Protein AF-B3SDN3-F1 (afdb_monomer_lite)

pLDDT: mean 74.36, std 16.12, range [37.75, 96.38]

Radius of gyration: 29.33 Å; chains: 1; bounding box: 54×53×86 Å

Organism: Trichoplax adhaerens (NCBI:txid10228)

Sequence (136 aa):
MAIHAGPIKFALIILFHLSILIHQSLNSPYISKRHLNFKYHEECYKLEKSGACDENAICITHKHNESLIHKCHCISGYAGNGTYCEEINECKHSKAACPFRHKVCINVPRSYKCICYPEDIGPRYHRRNCSRKIYI

Foldseek 3Di:
DDPPPDPVNVVVVVVVVVVVVVVCVVPPPVVDPVPPPPVQCVVQVVCVVVLQFDPQWGWDWDDDPPDIDIATDGHQQWDDRRSDTDGDQVCVVVCVLPVDPQWHWDDDVNAIATQGPPVQPDPVNPPDPGPDDGDD

Structure (mmCIF, N/CA/C/O backbone):
data_AF-B3SDN3-F1
#
_entry.id   AF-B3SDN3-F1
#
loop_
_atom_site.group_PDB
_atom_site.id
_atom_site.type_symbol
_atom_site.label_atom_id
_atom_site.label_alt_id
_atom_site.label_comp_id
_atom_site.label_asym_id
_atom_site.label_entity_id
_atom_site.label_seq_id
_atom_site.pdbx_PDB_ins_code
_atom_site.Cartn_x
_atom_site.Cartn_y
_atom_site.Cartn_z
_atom_site.occupancy
_atom_site.B_iso_or_equiv
_atom_site.auth_seq_id
_atom_site.auth_comp_id
_atom_site.auth_asym_id
_atom_site.auth_atom_id
_atom_site.pdbx_PDB_model_num
ATOM 1 N N . MET A 1 1 ? 10.600 -37.253 62.186 1.00 37.75 1 MET A N 1
ATOM 2 C CA . MET A 1 1 ? 9.214 -36.795 62.429 1.00 37.75 1 MET A CA 1
ATOM 3 C C . MET A 1 1 ? 8.568 -36.484 61.087 1.00 37.75 1 MET A C 1
ATOM 5 O O . MET A 1 1 ? 8.905 -35.476 60.484 1.00 37.75 1 MET A O 1
ATOM 9 N N . ALA A 1 2 ? 7.726 -37.383 60.573 1.00 43.56 2 ALA A N 1
ATOM 10 C CA . ALA A 1 2 ? 7.011 -37.168 59.317 1.00 43.56 2 ALA A CA 1
ATOM 11 C C . ALA A 1 2 ? 5.740 -36.358 59.601 1.00 43.56 2 ALA A C 1
ATOM 13 O O . ALA A 1 2 ? 4.828 -36.840 60.272 1.00 43.56 2 ALA A O 1
ATOM 14 N N . ILE A 1 3 ? 5.699 -35.111 59.136 1.00 53.16 3 ILE A N 1
ATOM 15 C CA . ILE A 1 3 ? 4.530 -34.244 59.279 1.00 53.16 3 ILE A CA 1
ATOM 16 C C . ILE A 1 3 ? 3.491 -34.727 58.260 1.00 53.16 3 ILE A C 1
ATOM 18 O O . ILE A 1 3 ? 3.598 -34.427 57.075 1.00 53.16 3 ILE A O 1
ATOM 22 N N . HIS A 1 4 ? 2.501 -35.503 58.707 1.00 46.19 4 HIS A N 1
ATOM 23 C CA . HIS A 1 4 ? 1.328 -35.831 57.897 1.00 46.19 4 HIS A CA 1
ATOM 24 C C . HIS A 1 4 ? 0.574 -34.532 57.580 1.00 46.19 4 HIS A C 1
ATOM 26 O O . HIS A 1 4 ? -0.053 -33.923 58.450 1.00 46.19 4 HIS A O 1
ATOM 32 N N . ALA A 1 5 ? 0.650 -34.069 56.334 1.00 52.84 5 ALA A N 1
ATOM 33 C CA . ALA A 1 5 ? -0.214 -33.003 55.853 1.00 52.84 5 ALA A CA 1
ATOM 34 C C . ALA A 1 5 ? -1.633 -33.575 55.707 1.00 52.84 5 ALA A C 1
ATOM 36 O O . ALA A 1 5 ? -1.903 -34.359 54.804 1.00 52.84 5 ALA A O 1
ATOM 37 N N . GLY A 1 6 ? -2.524 -33.227 56.640 1.00 60.09 6 GLY A N 1
ATOM 38 C CA . GLY A 1 6 ? -3.916 -33.677 56.625 1.00 60.09 6 GLY A CA 1
ATOM 39 C C . GLY A 1 6 ? -4.699 -33.200 55.389 1.00 60.09 6 GLY A C 1
ATOM 40 O O . GLY A 1 6 ? -4.273 -32.261 54.707 1.00 60.09 6 GLY A O 1
ATOM 41 N N . PRO A 1 7 ? -5.879 -33.791 55.123 1.00 68.12 7 PRO A N 1
ATOM 42 C CA . PRO A 1 7 ? -6.669 -33.561 53.904 1.00 68.12 7 PRO A CA 1
ATOM 43 C C . PRO A 1 7 ? -7.033 -32.084 53.672 1.00 68.12 7 PRO A C 1
ATOM 45 O O . PRO A 1 7 ? -7.137 -31.636 52.534 1.00 68.12 7 PRO A O 1
ATOM 48 N N . ILE A 1 8 ? -7.132 -31.295 54.745 1.00 68.12 8 ILE A N 1
ATOM 49 C CA . ILE A 1 8 ? -7.426 -29.855 54.701 1.00 68.12 8 ILE A CA 1
ATOM 50 C C . ILE A 1 8 ? -6.261 -29.056 54.090 1.00 68.12 8 ILE A C 1
ATOM 52 O O . ILE A 1 8 ? -6.488 -28.138 53.305 1.00 68.12 8 ILE A O 1
ATOM 56 N N . LYS A 1 9 ? -5.003 -29.417 54.390 1.00 68.31 9 LYS A N 1
ATOM 57 C CA . LYS A 1 9 ? -3.831 -28.750 53.793 1.00 68.31 9 LYS A CA 1
ATOM 58 C C . LYS A 1 9 ? -3.722 -29.057 52.300 1.00 68.31 9 LYS A C 1
ATOM 60 O O . LYS A 1 9 ? -3.398 -28.162 51.527 1.00 68.31 9 LYS A O 1
ATOM 65 N N . PHE A 1 10 ? -4.059 -30.281 51.895 1.00 70.56 10 PHE A N 1
ATOM 66 C CA . PHE A 1 10 ? -4.150 -30.654 50.482 1.00 70.56 10 PHE A CA 1
ATOM 67 C C . PHE A 1 10 ? -5.250 -29.876 49.750 1.00 70.56 10 PHE A C 1
ATOM 69 O O . PHE A 1 10 ? -4.997 -29.344 48.672 1.00 70.56 10 PHE A O 1
ATOM 76 N N . ALA A 1 11 ? -6.432 -29.730 50.354 1.00 73.62 11 ALA A N 1
ATOM 77 C CA . ALA A 1 11 ? -7.525 -28.952 49.772 1.00 73.62 11 ALA A CA 1
ATOM 78 C C . ALA A 1 11 ? -7.151 -27.472 49.563 1.00 73.62 11 ALA A C 1
ATOM 80 O O . ALA A 1 11 ? -7.434 -26.911 48.507 1.00 73.62 11 ALA A O 1
ATOM 81 N N . LEU A 1 12 ? -6.454 -26.848 50.520 1.00 75.50 12 LEU A N 1
ATOM 82 C CA . LEU A 1 12 ? -6.003 -25.455 50.398 1.00 75.50 12 LEU A CA 1
ATOM 83 C C . LEU A 1 12 ? -4.953 -25.261 49.292 1.00 75.50 12 LEU A C 1
ATOM 85 O O . LEU A 1 12 ? -5.008 -24.267 48.571 1.00 75.50 12 LEU A O 1
ATOM 89 N N . ILE A 1 13 ? -4.037 -26.217 49.114 1.00 74.75 13 ILE A N 1
ATOM 90 C CA . ILE A 1 13 ? -3.042 -26.192 48.028 1.00 74.75 13 ILE A CA 1
ATOM 91 C C . ILE A 1 13 ? -3.725 -26.334 46.661 1.00 74.75 13 ILE A C 1
ATOM 93 O O . ILE A 1 13 ? -3.372 -25.627 45.718 1.00 74.75 13 ILE A O 1
ATOM 97 N N . ILE A 1 14 ? -4.738 -27.200 46.556 1.00 76.75 14 ILE A N 1
ATOM 98 C CA . ILE A 1 14 ? -5.521 -27.375 45.326 1.00 76.75 14 ILE A CA 1
ATOM 99 C C . ILE A 1 14 ? -6.295 -26.093 44.995 1.00 76.75 14 ILE A C 1
ATOM 101 O O . ILE A 1 14 ? -6.242 -25.635 43.857 1.00 76.75 14 ILE A O 1
ATOM 105 N N . LEU A 1 15 ? -6.954 -25.465 45.974 1.00 79.25 15 LEU A N 1
ATOM 106 C CA . LEU A 1 15 ? -7.673 -24.201 45.769 1.00 79.25 15 LEU A CA 1
ATOM 107 C C . LEU A 1 15 ? -6.736 -23.055 45.353 1.00 79.25 15 LEU A C 1
ATOM 109 O O . LEU A 1 15 ? -7.095 -22.256 44.489 1.00 79.25 15 LEU A O 1
ATOM 113 N N . PHE A 1 16 ? -5.525 -23.004 45.912 1.00 8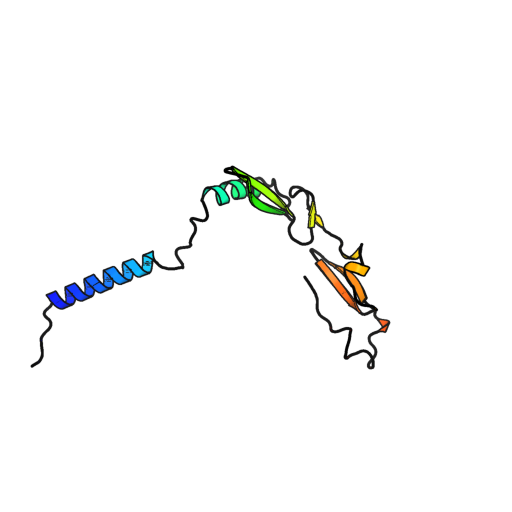0.19 16 PHE A N 1
ATOM 114 C CA . PHE A 1 16 ? -4.503 -22.027 45.532 1.00 80.19 16 PHE A CA 1
ATOM 115 C C . PHE A 1 16 ? -3.961 -22.264 44.112 1.00 80.19 16 PHE A C 1
ATOM 117 O O . PHE A 1 16 ? -3.780 -21.322 43.348 1.00 80.19 16 PHE A O 1
ATOM 124 N N . HIS A 1 17 ? -3.755 -23.518 43.702 1.00 76.56 17 HIS A N 1
ATOM 125 C CA . HIS A 1 17 ? -3.356 -23.814 42.324 1.00 76.56 17 HIS A CA 1
ATOM 126 C C . HIS A 1 17 ? -4.479 -23.567 41.311 1.00 76.56 17 HIS A C 1
ATOM 128 O O . HIS A 1 17 ? -4.205 -23.059 40.225 1.00 76.56 17 HIS A O 1
ATOM 134 N N . LEU A 1 18 ? -5.736 -23.857 41.662 1.00 77.44 18 LEU A N 1
ATOM 135 C CA . LEU A 1 18 ? -6.892 -23.550 40.818 1.00 77.44 18 LEU A CA 1
ATOM 136 C C . LEU A 1 18 ? -7.048 -22.038 40.609 1.00 77.44 18 LEU A C 1
ATOM 138 O O . LEU A 1 18 ? -7.273 -21.610 39.480 1.00 77.44 18 LEU A O 1
ATOM 142 N N . SER A 1 19 ? -6.858 -21.215 41.646 1.00 78.81 19 SER A N 1
ATOM 143 C CA . SER A 1 19 ? -6.919 -19.753 41.505 1.00 78.81 19 SER A CA 1
ATOM 144 C C . SER A 1 19 ? -5.777 -19.189 40.650 1.00 78.81 19 SER A C 1
ATOM 146 O O . SER A 1 19 ? -6.011 -18.288 39.843 1.00 78.81 19 SER A O 1
ATOM 148 N N . ILE A 1 20 ? -4.568 -19.757 40.743 1.00 75.69 20 ILE A N 1
ATOM 149 C CA . ILE A 1 20 ? -3.430 -19.396 39.880 1.00 75.69 20 ILE A CA 1
ATOM 150 C C . ILE A 1 20 ? -3.692 -19.774 38.418 1.00 75.69 20 ILE A C 1
ATOM 152 O O . ILE A 1 20 ? -3.437 -18.960 37.532 1.00 75.69 20 ILE A O 1
ATOM 156 N N . LEU A 1 21 ? -4.225 -20.970 38.146 1.00 70.81 21 LEU A N 1
ATOM 157 C CA . LEU A 1 21 ? -4.57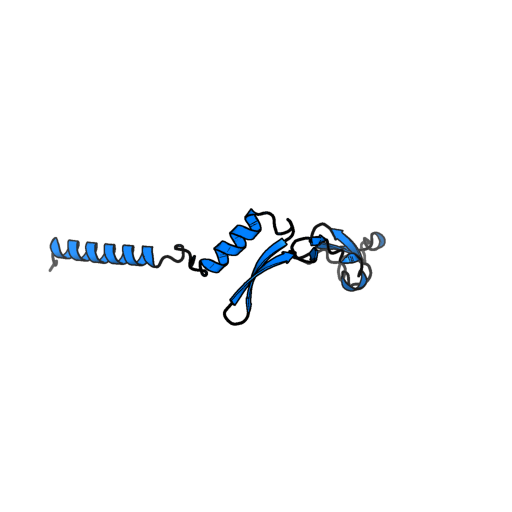0 -21.407 36.786 1.00 70.81 21 LEU A CA 1
ATOM 158 C C . LEU A 1 21 ? -5.666 -20.524 36.169 1.00 70.81 21 LEU A C 1
ATOM 160 O O . LEU A 1 21 ? -5.571 -20.151 34.999 1.00 70.81 21 LEU A O 1
ATOM 164 N N . ILE A 1 22 ? -6.657 -20.110 36.966 1.00 67.94 22 ILE A N 1
ATOM 165 C CA . ILE A 1 22 ? -7.679 -19.143 36.541 1.00 67.94 22 ILE A CA 1
ATOM 166 C C . ILE A 1 22 ? -7.026 -17.789 36.213 1.00 67.94 22 ILE A C 1
ATOM 168 O O . ILE A 1 22 ? -7.268 -17.244 35.134 1.00 67.94 22 ILE A O 1
ATOM 172 N N . HIS A 1 23 ? -6.131 -17.278 37.064 1.00 63.69 23 HIS A N 1
ATOM 173 C CA . HIS A 1 23 ? -5.396 -16.033 36.802 1.00 63.69 23 HIS A CA 1
ATOM 174 C C . HIS A 1 23 ? -4.510 -16.103 35.545 1.00 63.69 23 HIS A C 1
ATOM 176 O O . HIS A 1 23 ? -4.450 -15.137 34.785 1.00 63.69 23 HIS A O 1
ATOM 182 N N . GLN A 1 24 ? -3.842 -17.232 35.294 1.00 63.16 24 GLN A N 1
ATOM 183 C CA . GLN A 1 24 ? -3.026 -17.449 34.092 1.00 63.16 24 GLN A CA 1
ATOM 184 C C . GLN A 1 24 ? -3.878 -17.549 32.819 1.00 63.16 24 GLN A C 1
ATOM 186 O O . GLN A 1 24 ? -3.449 -17.083 31.765 1.00 63.16 24 GLN A O 1
ATOM 191 N N . SER A 1 25 ? -5.097 -18.094 32.910 1.00 60.34 25 SER A N 1
ATOM 192 C CA . SER A 1 25 ? -6.032 -18.145 31.779 1.00 60.34 25 SER A CA 1
ATOM 193 C C . SER A 1 25 ? -6.541 -16.754 31.378 1.00 60.34 25 SER A C 1
ATOM 195 O O . SER A 1 25 ? -6.634 -16.463 30.188 1.00 60.34 25 SER A O 1
ATOM 197 N N . LEU A 1 26 ? -6.780 -15.869 32.354 1.00 57.34 26 LEU A N 1
ATOM 198 C CA . LEU A 1 26 ? -7.268 -14.502 32.130 1.00 57.34 26 LEU A CA 1
ATOM 199 C C . LEU A 1 26 ? -6.161 -13.520 31.716 1.00 57.34 26 LEU A C 1
ATOM 201 O O . LEU A 1 26 ? -6.432 -12.573 30.985 1.00 57.34 26 LEU A O 1
ATOM 205 N N . ASN A 1 27 ? -4.913 -13.764 32.129 1.00 55.78 27 ASN A N 1
ATOM 206 C CA . ASN A 1 27 ? -3.738 -12.979 31.726 1.00 55.78 27 ASN A CA 1
ATOM 207 C C . ASN A 1 27 ? -2.984 -13.585 30.530 1.00 55.78 27 ASN A C 1
ATOM 209 O O . ASN A 1 27 ? -1.851 -13.190 30.241 1.00 55.78 27 ASN A O 1
ATOM 213 N N . SER A 1 28 ? -3.587 -14.552 29.835 1.00 44.62 28 SER A N 1
ATOM 214 C CA . SER A 1 28 ? -2.972 -15.169 28.667 1.00 44.62 28 SER A CA 1
ATOM 215 C C . SER A 1 28 ? -2.785 -14.133 27.550 1.00 44.62 28 SER A C 1
ATOM 217 O O . SER A 1 28 ? -3.765 -13.514 27.129 1.00 44.62 28 SER A O 1
ATOM 219 N N . PRO A 1 29 ? -1.574 -13.984 26.979 1.00 52.03 29 PRO A N 1
ATOM 220 C CA . PRO A 1 29 ? -1.339 -13.109 25.828 1.00 52.03 29 PRO A CA 1
ATOM 221 C C . PRO A 1 29 ? -2.118 -13.543 24.568 1.00 52.03 29 PRO A C 1
ATOM 223 O O . PRO A 1 29 ? -2.161 -12.793 23.594 1.00 52.03 29 PRO A O 1
ATOM 226 N N . TYR A 1 30 ? -2.746 -14.730 24.588 1.00 46.12 30 TYR A N 1
ATOM 227 C CA . TYR A 1 30 ? -3.651 -15.235 23.548 1.00 46.12 30 TYR A CA 1
ATOM 228 C C . TYR A 1 30 ? -5.099 -14.749 23.678 1.00 46.12 30 TYR A C 1
ATOM 230 O O . TYR A 1 30 ? -5.831 -14.788 22.683 1.00 46.12 30 TYR A O 1
ATOM 238 N N . ILE A 1 31 ? -5.524 -14.239 24.844 1.00 52.69 31 ILE A N 1
ATOM 239 C CA . ILE A 1 31 ? -6.715 -13.385 24.902 1.00 52.69 31 ILE A CA 1
ATOM 240 C C . ILE A 1 31 ? -6.271 -12.053 24.318 1.00 52.69 31 ILE A C 1
ATOM 242 O O . ILE A 1 31 ? -5.783 -11.150 24.992 1.00 52.69 31 ILE A O 1
ATOM 246 N N . SER A 1 32 ? -6.343 -12.024 22.990 1.00 45.53 32 SER A N 1
ATOM 247 C CA . SER A 1 32 ? -6.066 -10.893 22.130 1.00 45.53 32 SER A CA 1
ATOM 248 C C . SER A 1 32 ? -6.459 -9.592 22.821 1.00 45.53 32 SER A C 1
ATOM 250 O O . SER A 1 32 ? -7.589 -9.456 23.296 1.00 45.53 32 SER A O 1
ATOM 252 N N . LYS A 1 33 ? -5.546 -8.616 22.806 1.00 49.97 33 LYS A N 1
ATOM 253 C CA . LYS A 1 33 ? -5.818 -7.186 23.003 1.00 49.97 33 LYS A CA 1
ATOM 254 C C . LYS A 1 33 ? -6.788 -6.661 21.922 1.00 49.97 33 LYS A C 1
ATOM 256 O O . LYS A 1 33 ? -6.534 -5.652 21.279 1.00 49.97 33 LYS A O 1
ATOM 261 N N . ARG A 1 34 ? -7.916 -7.342 21.708 1.00 48.47 34 ARG A N 1
ATOM 262 C CA . ARG A 1 34 ? -8.997 -7.031 20.770 1.00 48.47 34 ARG A CA 1
ATOM 263 C C . ARG A 1 34 ? -9.926 -5.937 21.299 1.00 48.47 34 ARG A C 1
ATOM 265 O O . ARG A 1 34 ? -10.957 -5.670 20.705 1.00 48.47 34 ARG A O 1
ATOM 272 N N . HIS A 1 35 ? -9.509 -5.250 22.359 1.00 45.75 35 HIS A N 1
ATOM 273 C CA . HIS A 1 35 ? -9.880 -3.862 22.613 1.00 45.75 35 HIS A CA 1
ATOM 274 C C . HIS A 1 35 ? -8.910 -2.892 21.904 1.00 45.75 35 HIS A C 1
ATOM 276 O O . HIS A 1 35 ? -8.612 -1.816 22.420 1.00 45.75 35 HIS A O 1
ATOM 282 N N . LEU A 1 36 ? -8.433 -3.219 20.693 1.00 55.75 36 LEU A N 1
ATOM 283 C CA . LEU A 1 36 ? -8.175 -2.167 19.709 1.00 55.75 36 LEU A CA 1
ATOM 284 C C . LEU A 1 36 ? -9.535 -1.511 19.448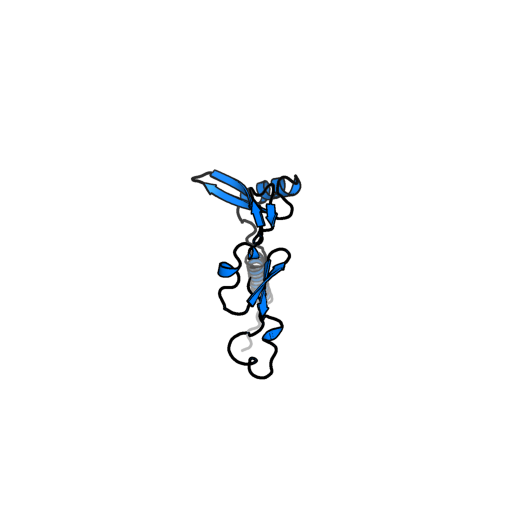 1.00 55.75 36 LEU A C 1
ATOM 286 O O . LEU A 1 36 ? -10.330 -2.022 18.674 1.00 55.75 36 LEU A O 1
ATOM 290 N N . ASN A 1 37 ? -9.819 -0.476 20.241 1.00 55.22 37 ASN A N 1
ATOM 291 C CA . ASN A 1 37 ? -10.919 0.477 20.164 1.00 55.22 37 ASN A CA 1
ATOM 292 C C . ASN A 1 37 ? -12.049 0.042 19.206 1.00 55.22 37 ASN A C 1
ATOM 294 O O . ASN A 1 37 ? -11.954 0.266 18.006 1.00 55.22 37 ASN A O 1
ATOM 298 N N . PHE A 1 38 ? -13.098 -0.596 19.735 1.00 59.00 38 PHE A N 1
ATOM 299 C CA . PHE A 1 38 ? -14.200 -1.235 18.990 1.00 59.00 38 PHE A CA 1
ATOM 300 C C . PHE A 1 38 ? -14.749 -0.388 17.818 1.00 59.00 38 PHE A C 1
ATOM 302 O O . PHE A 1 38 ? -15.060 -0.917 16.755 1.00 59.00 38 PHE A O 1
ATOM 309 N N . LYS A 1 39 ? -14.748 0.944 17.968 1.00 60.97 39 LYS A N 1
ATOM 310 C CA . LYS A 1 39 ? -15.143 1.914 16.936 1.00 60.97 39 LYS A CA 1
ATOM 311 C C . LYS A 1 39 ? -14.218 1.952 15.702 1.00 60.97 39 LYS A C 1
ATOM 313 O O . LYS A 1 39 ? -14.696 2.195 14.602 1.00 60.97 39 LYS A O 1
ATOM 318 N N . TYR A 1 40 ? -12.913 1.705 15.858 1.00 65.44 40 TYR A N 1
ATOM 319 C CA . TYR A 1 40 ? -11.945 1.647 14.747 1.00 65.44 40 TYR A CA 1
ATOM 320 C C . TYR A 1 40 ? -12.240 0.492 13.789 1.00 65.44 40 TYR A C 1
ATOM 322 O O . TYR A 1 40 ? -12.103 0.644 12.579 1.00 65.44 40 TYR A O 1
ATOM 330 N N . HIS A 1 41 ? -12.617 -0.664 14.338 1.00 70.88 41 HIS A N 1
ATOM 331 C CA . HIS A 1 41 ? -12.836 -1.870 13.549 1.00 70.88 41 HIS A CA 1
ATOM 332 C C . HIS A 1 41 ? -14.211 -1.864 12.868 1.00 70.88 41 HIS A C 1
ATOM 334 O O . HIS A 1 41 ? -14.330 -2.328 11.742 1.00 70.88 41 HIS A O 1
ATOM 340 N N . GLU A 1 42 ? -15.241 -1.310 13.515 1.00 81.44 42 GLU A N 1
ATOM 341 C CA . GLU A 1 42 ? -16.614 -1.338 12.997 1.00 81.44 42 GLU A CA 1
ATOM 342 C C . GLU A 1 42 ? -16.793 -0.525 11.702 1.00 81.44 42 GLU A C 1
ATOM 344 O O . GLU A 1 42 ? -17.370 -1.020 10.736 1.00 81.44 42 GLU A O 1
ATOM 349 N N . GLU A 1 43 ? -16.280 0.705 11.651 1.00 87.12 43 GLU A N 1
ATOM 350 C CA . GLU A 1 43 ? -16.476 1.588 10.493 1.00 87.12 43 GLU A CA 1
ATOM 351 C C . GLU A 1 43 ? -15.676 1.131 9.267 1.00 87.12 43 GLU A C 1
ATOM 353 O O . GLU A 1 43 ? -16.220 1.086 8.163 1.00 87.12 43 GLU A O 1
ATOM 358 N N . CYS A 1 44 ? -14.419 0.706 9.448 1.00 90.06 44 CYS A N 1
ATOM 359 C CA . CYS A 1 44 ? -13.657 0.123 8.343 1.00 90.06 44 CYS A CA 1
ATOM 360 C C . CYS A 1 44 ? -14.261 -1.199 7.856 1.00 90.06 44 CYS A C 1
ATOM 362 O O . CYS A 1 44 ? -14.360 -1.403 6.650 1.00 90.06 44 CYS A O 1
ATOM 364 N N . TYR A 1 45 ? -14.769 -2.042 8.762 1.00 88.00 45 TYR A N 1
ATOM 365 C CA . TYR A 1 45 ? -15.480 -3.263 8.384 1.00 88.00 45 TYR A CA 1
ATOM 366 C C . TYR A 1 45 ? -16.715 -2.974 7.513 1.00 88.00 45 TYR A C 1
ATOM 368 O O . TYR A 1 45 ? -16.953 -3.670 6.525 1.00 88.00 45 TYR A O 1
ATOM 376 N N . LYS A 1 46 ? -17.488 -1.924 7.831 1.00 90.00 46 LYS A N 1
ATOM 377 C CA . LYS A 1 46 ? -18.635 -1.491 7.010 1.00 90.00 46 LYS A CA 1
ATOM 378 C C . LYS A 1 46 ? -18.204 -1.006 5.621 1.00 90.00 46 LYS A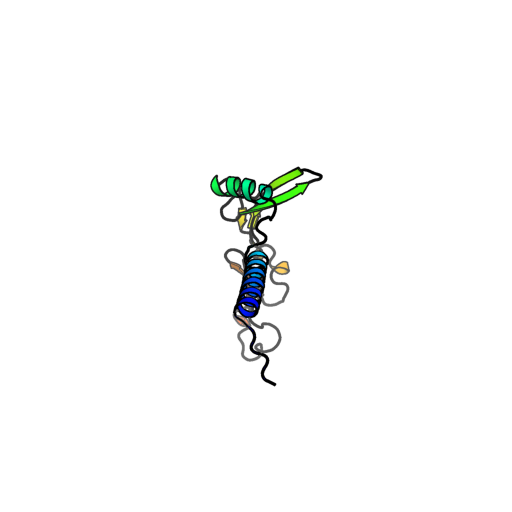 C 1
ATOM 380 O O . LYS A 1 46 ? -18.826 -1.401 4.637 1.00 90.00 46 LYS A O 1
ATOM 385 N N . LEU A 1 47 ? -17.162 -0.175 5.543 1.00 87.06 47 LEU A N 1
ATOM 386 C CA . LEU A 1 47 ? -16.618 0.368 4.287 1.00 87.06 47 LEU A CA 1
ATOM 387 C C . LEU A 1 47 ? -16.078 -0.724 3.356 1.00 87.06 47 LEU A C 1
ATOM 389 O O . LEU A 1 47 ? -16.330 -0.700 2.153 1.00 87.06 47 LEU A O 1
ATOM 393 N N . GLU A 1 48 ? -15.361 -1.697 3.910 1.00 87.50 48 GLU A N 1
ATOM 394 C CA . GLU A 1 48 ? -14.849 -2.834 3.146 1.00 87.50 48 GLU A CA 1
ATOM 395 C C . GLU A 1 48 ? -15.994 -3.729 2.667 1.00 87.50 48 GLU A C 1
ATOM 397 O O . GLU A 1 48 ? -16.020 -4.160 1.514 1.00 87.50 48 GLU A O 1
ATOM 402 N N . LYS A 1 49 ? -16.996 -3.975 3.522 1.00 88.81 49 LYS A N 1
ATOM 403 C CA . LYS A 1 49 ? -18.111 -4.860 3.173 1.00 88.81 49 LYS A CA 1
ATOM 404 C C . LYS A 1 49 ? -19.066 -4.265 2.134 1.00 88.81 49 LYS A C 1
ATOM 406 O O . LYS A 1 49 ? -19.709 -5.032 1.419 1.00 88.81 49 LYS A O 1
ATOM 411 N N . SER A 1 50 ? -19.162 -2.940 2.039 1.00 90.56 50 SER A N 1
ATOM 412 C CA . SER A 1 50 ? -19.986 -2.259 1.035 1.00 90.56 50 SER A CA 1
ATOM 413 C C . SER A 1 50 ? -19.338 -2.186 -0.352 1.00 90.56 50 SER A C 1
ATOM 415 O O . SER A 1 50 ? -20.007 -1.768 -1.294 1.00 90.56 50 SER A O 1
ATOM 417 N N . GLY A 1 51 ? -18.067 -2.588 -0.493 1.00 90.00 51 GLY A N 1
ATOM 418 C CA . GLY A 1 51 ? -17.316 -2.436 -1.742 1.00 90.00 51 GLY A CA 1
ATOM 419 C C . GLY A 1 51 ? -16.998 -0.975 -2.076 1.00 90.00 51 GLY A C 1
ATOM 420 O O . GLY A 1 51 ? -16.838 -0.634 -3.242 1.00 90.00 51 GLY A O 1
ATOM 421 N N . ALA A 1 52 ? -16.956 -0.096 -1.068 1.00 92.75 52 ALA A N 1
ATOM 422 C CA . ALA A 1 52 ? -16.662 1.323 -1.266 1.00 92.75 52 ALA A CA 1
ATOM 423 C C . ALA A 1 52 ? -15.173 1.595 -1.549 1.00 92.75 52 ALA A C 1
ATOM 425 O O . ALA A 1 52 ? -14.845 2.607 -2.168 1.00 92.75 52 ALA A O 1
ATOM 426 N N . CYS A 1 53 ? -14.282 0.716 -1.083 1.00 95.88 53 CYS A N 1
ATOM 427 C CA . CYS A 1 53 ? -12.860 0.760 -1.412 1.00 95.88 53 CYS A CA 1
ATOM 428 C C . CYS A 1 53 ? -12.564 -0.074 -2.662 1.00 95.88 53 CYS A C 1
ATOM 430 O O . CYS A 1 53 ? -13.204 -1.099 -2.895 1.00 95.88 53 CYS A O 1
ATOM 432 N N . ASP A 1 54 ? -11.560 0.358 -3.424 1.00 96.38 54 ASP A N 1
ATOM 433 C CA . ASP A 1 54 ? -10.986 -0.424 -4.521 1.00 96.38 54 ASP A CA 1
ATOM 434 C C . ASP A 1 54 ? -10.429 -1.767 -4.003 1.00 96.38 54 ASP A C 1
ATOM 436 O O . ASP A 1 54 ? -10.011 -1.866 -2.846 1.00 96.38 54 ASP A O 1
ATOM 440 N N . GLU A 1 55 ? -10.371 -2.796 -4.852 1.00 94.62 55 GLU A N 1
ATOM 441 C CA . GLU A 1 55 ? -9.774 -4.096 -4.500 1.00 94.62 55 GLU A CA 1
ATOM 442 C C . GLU A 1 55 ? -8.278 -3.993 -4.143 1.00 94.62 55 GLU A C 1
ATOM 444 O O . GLU A 1 55 ? -7.755 -4.805 -3.377 1.00 94.62 55 GLU A O 1
ATOM 449 N N . ASN A 1 56 ? -7.601 -2.964 -4.660 1.00 94.81 56 ASN A N 1
ATOM 450 C CA . ASN A 1 56 ? -6.212 -2.625 -4.373 1.00 94.81 56 ASN A CA 1
ATOM 451 C C . ASN A 1 56 ? -6.104 -1.512 -3.317 1.00 94.81 56 ASN A C 1
ATOM 453 O O . ASN A 1 56 ? -5.104 -0.792 -3.263 1.00 94.81 56 ASN A O 1
ATOM 457 N N . ALA A 1 57 ? -7.112 -1.357 -2.457 1.00 95.50 57 ALA A N 1
ATOM 458 C CA . ALA A 1 57 ? -7.101 -0.436 -1.330 1.00 95.50 57 ALA A CA 1
ATOM 459 C C . ALA A 1 57 ? -7.397 -1.140 -0.000 1.00 95.50 57 ALA A C 1
ATOM 461 O O . ALA A 1 57 ? -8.015 -2.197 0.065 1.00 95.50 57 ALA A O 1
ATOM 462 N N . ILE A 1 58 ? -6.957 -0.511 1.086 1.00 93.25 58 ILE A N 1
ATOM 463 C CA . ILE A 1 58 ? -7.267 -0.895 2.463 1.00 93.25 58 ILE A CA 1
ATOM 464 C C . ILE A 1 58 ? -7.966 0.258 3.173 1.00 93.25 58 ILE A C 1
ATOM 466 O O . ILE A 1 58 ? -7.653 1.426 2.927 1.00 93.25 58 ILE A O 1
ATOM 470 N N . CYS A 1 59 ? -8.893 -0.041 4.083 1.00 94.06 59 CYS A N 1
ATOM 471 C CA . CYS A 1 59 ? -9.442 1.000 4.940 1.00 94.06 59 CYS A CA 1
ATOM 472 C C . CYS A 1 59 ? -8.453 1.339 6.058 1.00 94.06 59 CYS A C 1
ATOM 474 O O . CYS A 1 59 ? -8.028 0.476 6.827 1.00 94.06 59 CYS A O 1
ATOM 476 N N . ILE A 1 60 ? -8.107 2.619 6.179 1.00 91.81 60 ILE A N 1
ATOM 477 C CA . ILE A 1 60 ? -7.287 3.138 7.270 1.00 91.81 60 ILE A CA 1
ATOM 478 C C . ILE A 1 60 ? -8.062 4.177 8.070 1.00 91.81 60 ILE A C 1
ATOM 480 O O . ILE A 1 60 ? -8.862 4.955 7.548 1.00 91.81 60 ILE A O 1
ATOM 484 N N . THR A 1 61 ? -7.815 4.183 9.377 1.00 88.38 61 THR A N 1
ATOM 485 C CA . THR A 1 61 ? -8.430 5.137 10.299 1.00 88.38 61 THR A CA 1
ATOM 486 C C . THR A 1 61 ? -7.393 6.146 10.761 1.00 88.38 61 THR A C 1
ATOM 488 O O . THR A 1 61 ? -6.400 5.782 11.390 1.00 88.38 61 THR A O 1
ATOM 491 N N . HIS A 1 62 ? -7.652 7.424 10.508 1.00 89.00 62 HIS A N 1
ATOM 492 C CA . HIS A 1 62 ? -6.847 8.534 10.998 1.00 89.00 62 HIS A CA 1
ATOM 493 C C . HIS A 1 62 ? -7.559 9.246 12.141 1.00 89.00 62 HIS A C 1
ATOM 495 O O . HIS A 1 62 ? -8.757 9.511 12.077 1.00 89.00 62 HIS A O 1
ATOM 501 N N . LYS A 1 63 ? -6.808 9.608 13.181 1.00 91.88 63 LYS A N 1
ATOM 502 C CA . LYS A 1 63 ? -7.297 10.515 14.218 1.00 91.88 63 LYS A CA 1
ATOM 503 C C . LYS A 1 63 ? -7.051 11.953 13.766 1.00 91.88 63 LYS A C 1
ATOM 505 O O . LYS A 1 63 ? -5.918 12.312 13.463 1.00 91.88 63 LYS A O 1
ATOM 510 N N . HIS A 1 64 ? -8.100 12.762 13.747 1.00 91.38 64 HIS A N 1
ATOM 511 C CA . HIS A 1 64 ? -8.030 14.193 13.483 1.00 91.38 64 HIS A CA 1
ATOM 512 C C . HIS A 1 64 ? -8.697 14.933 14.644 1.00 91.38 64 HIS A C 1
ATOM 514 O O . HIS A 1 64 ? -9.915 14.862 14.821 1.00 91.38 64 HIS A O 1
ATOM 520 N N . ASN A 1 65 ? -7.886 15.604 15.466 1.00 91.50 65 ASN A N 1
ATOM 521 C CA . ASN A 1 65 ? -8.284 16.141 16.771 1.00 91.50 65 ASN A CA 1
ATOM 522 C C . ASN A 1 65 ? -8.916 15.047 17.653 1.00 91.50 65 ASN A C 1
ATOM 524 O O . ASN A 1 65 ? -8.272 14.042 17.956 1.00 91.50 65 ASN A O 1
ATOM 528 N N . GLU A 1 66 ? -10.177 15.217 18.041 1.00 89.75 66 GLU A N 1
ATOM 529 C CA . GLU A 1 66 ? -10.948 14.256 18.839 1.00 89.75 66 GLU A CA 1
ATOM 530 C C . GLU A 1 66 ? -11.835 13.336 17.981 1.00 89.75 66 GLU A C 1
ATOM 532 O O . GLU A 1 66 ? -12.542 12.481 18.509 1.00 89.75 66 GLU A O 1
ATOM 537 N N . SER A 1 67 ? -11.785 13.471 16.651 1.00 89.62 67 SER A N 1
ATOM 538 C CA . SER A 1 67 ? -12.575 12.674 15.709 1.00 89.62 67 SER A CA 1
ATOM 539 C C . SER A 1 67 ? -11.744 11.595 15.014 1.00 89.62 67 SER A C 1
ATOM 541 O O . SER A 1 67 ? -10.540 11.745 14.797 1.00 89.62 67 SER A O 1
ATOM 543 N N . LEU A 1 68 ? -12.405 10.499 14.641 1.00 88.88 68 LEU A N 1
ATOM 544 C CA . LEU A 1 68 ? -11.841 9.445 13.800 1.00 88.88 68 LEU A CA 1
ATOM 545 C C . LEU A 1 68 ? -12.372 9.605 12.380 1.00 88.88 68 LEU A C 1
ATOM 547 O O . LEU A 1 68 ? -13.563 9.835 12.183 1.00 88.88 68 LEU A O 1
ATOM 551 N N . ILE A 1 69 ? -11.478 9.491 11.407 1.00 90.06 69 ILE A N 1
ATOM 552 C CA . ILE A 1 69 ? -11.773 9.578 9.983 1.00 90.06 69 ILE A CA 1
ATOM 553 C C . ILE A 1 69 ? -11.369 8.249 9.352 1.00 90.06 69 ILE A C 1
ATOM 555 O O . ILE A 1 69 ? -10.211 7.851 9.455 1.00 90.06 69 ILE A O 1
ATOM 559 N N . HIS A 1 70 ? -12.305 7.593 8.673 1.00 91.12 70 HIS A N 1
ATOM 560 C CA . HIS A 1 70 ? -12.085 6.325 7.978 1.00 91.12 70 HIS A CA 1
ATOM 561 C C . HIS A 1 70 ? -12.014 6.592 6.476 1.00 91.12 70 HIS A C 1
ATOM 563 O O . HIS A 1 70 ? -12.911 7.232 5.924 1.00 91.12 70 HIS A O 1
ATOM 569 N N . LYS A 1 71 ? -10.929 6.174 5.821 1.00 92.69 71 LYS A N 1
ATOM 570 C CA . LYS A 1 71 ? -10.719 6.386 4.382 1.00 92.69 71 LYS A CA 1
ATOM 571 C C . LYS A 1 71 ? -10.042 5.179 3.755 1.00 92.69 71 LYS A C 1
ATOM 573 O O . LYS A 1 71 ? -9.204 4.542 4.386 1.00 92.69 71 LYS A O 1
ATOM 578 N N . CYS A 1 72 ? -10.379 4.910 2.501 1.00 96.00 72 CYS A N 1
ATOM 579 C CA . CYS A 1 72 ? -9.659 3.945 1.687 1.00 96.00 72 CYS A CA 1
ATOM 580 C C . CYS A 1 72 ? -8.291 4.518 1.297 1.00 96.00 72 CYS A C 1
ATOM 582 O O . CYS A 1 72 ? -8.167 5.705 0.985 1.00 96.00 72 CYS A O 1
ATOM 584 N N . HIS A 1 73 ? -7.267 3.677 1.303 1.00 95.94 73 HIS A N 1
ATOM 585 C CA . HIS A 1 73 ? -5.913 4.023 0.902 1.00 95.94 73 HIS A CA 1
ATOM 586 C C . HIS A 1 73 ? -5.366 2.930 -0.004 1.00 95.94 73 HIS A C 1
ATOM 588 O O . HIS A 1 73 ? -5.436 1.755 0.353 1.00 95.94 73 HIS A O 1
ATOM 594 N N . CYS A 1 74 ? -4.838 3.310 -1.167 1.00 95.88 74 CYS A N 1
ATOM 595 C CA . CYS A 1 74 ? -4.248 2.353 -2.096 1.00 95.88 74 CYS A CA 1
ATOM 596 C C . CYS A 1 74 ? -3.088 1.603 -1.430 1.00 95.88 74 CYS A C 1
ATOM 598 O O . CYS A 1 74 ? -2.300 2.188 -0.685 1.00 95.88 74 CYS A O 1
ATOM 600 N N . ILE A 1 75 ? -2.996 0.299 -1.676 1.00 92.69 75 ILE A N 1
ATOM 601 C CA . ILE A 1 75 ? -1.882 -0.513 -1.184 1.00 92.69 75 ILE A CA 1
ATOM 602 C C . ILE A 1 75 ? -0.584 -0.136 -1.906 1.00 92.69 75 ILE A C 1
ATOM 604 O O . ILE A 1 75 ? -0.598 0.448 -2.990 1.00 92.69 75 ILE A O 1
ATOM 608 N N . SER A 1 76 ? 0.558 -0.499 -1.319 1.00 87.44 76 SER A N 1
ATOM 609 C CA . SER A 1 76 ? 1.871 -0.268 -1.929 1.00 87.44 76 SER A CA 1
ATOM 610 C C . SER A 1 76 ? 1.936 -0.794 -3.367 1.00 87.44 76 SER A C 1
ATOM 612 O O . SER A 1 76 ? 1.502 -1.916 -3.637 1.00 87.44 76 SER A O 1
ATOM 614 N N . GLY A 1 77 ? 2.507 0.013 -4.264 1.00 84.94 77 GLY A N 1
ATOM 615 C CA . GLY A 1 77 ? 2.541 -0.259 -5.705 1.00 84.94 77 GLY A CA 1
ATOM 616 C C . GLY A 1 77 ? 1.323 0.273 -6.473 1.00 84.94 77 GLY A C 1
ATOM 617 O O . GLY A 1 77 ? 1.263 0.103 -7.684 1.00 84.94 77 GLY A O 1
ATOM 618 N N . TYR A 1 78 ? 0.369 0.936 -5.805 1.00 91.88 78 TYR A N 1
ATOM 619 C CA . TYR A 1 78 ? -0.788 1.582 -6.434 1.00 91.88 78 TYR A CA 1
ATOM 620 C C . TYR A 1 78 ? -0.929 3.040 -5.982 1.00 91.88 78 TYR A C 1
ATOM 622 O O . TYR A 1 78 ? -0.547 3.405 -4.869 1.00 91.88 78 TYR A O 1
ATOM 630 N N . ALA A 1 79 ? -1.501 3.876 -6.845 1.00 92.62 79 ALA A N 1
ATOM 631 C CA . ALA A 1 79 ? -1.797 5.280 -6.586 1.00 92.62 79 ALA A CA 1
ATOM 632 C C . ALA A 1 79 ? -3.254 5.596 -6.930 1.00 92.62 79 ALA A C 1
ATOM 634 O O . ALA A 1 79 ? -3.868 4.945 -7.768 1.00 92.62 79 ALA A O 1
ATOM 635 N N . GLY A 1 80 ? -3.817 6.610 -6.276 1.00 95.38 80 GLY A N 1
ATOM 636 C CA . GLY A 1 80 ? -5.196 7.023 -6.508 1.00 95.38 80 GLY A CA 1
ATOM 637 C C . GLY A 1 80 ? -5.843 7.608 -5.261 1.00 95.38 80 GLY A C 1
ATOM 638 O O . GLY A 1 80 ? -5.164 8.068 -4.342 1.00 95.38 80 GLY A O 1
ATOM 639 N N . ASN A 1 81 ? -7.173 7.600 -5.232 1.00 95.25 81 ASN A N 1
ATOM 640 C CA . ASN A 1 81 ? -7.966 8.162 -4.134 1.00 95.25 81 ASN A CA 1
ATOM 641 C C . ASN A 1 81 ? -8.465 7.099 -3.133 1.00 95.25 81 ASN A C 1
ATOM 643 O O . ASN A 1 81 ? -9.182 7.443 -2.195 1.00 95.25 81 ASN A O 1
ATOM 647 N N . GLY A 1 82 ? -8.117 5.824 -3.337 1.00 94.88 82 GLY A N 1
ATOM 648 C CA . GLY A 1 82 ? -8.530 4.696 -2.498 1.00 94.88 82 GLY A CA 1
ATOM 649 C C . GLY A 1 82 ? -9.860 4.044 -2.898 1.00 94.88 82 GLY A C 1
ATOM 650 O O . GLY A 1 82 ? -10.078 2.883 -2.566 1.00 94.88 82 GLY A O 1
ATOM 651 N N . THR A 1 83 ? -10.737 4.743 -3.622 1.00 94.81 83 THR A N 1
ATOM 652 C CA . THR A 1 83 ? -11.920 4.134 -4.270 1.00 94.81 83 THR A CA 1
ATOM 653 C C . THR A 1 83 ? -11.634 3.741 -5.719 1.00 94.81 83 THR A C 1
ATOM 655 O O . THR A 1 83 ? -12.397 3.003 -6.326 1.00 94.81 83 THR A O 1
ATOM 658 N N . TYR A 1 84 ? -10.549 4.276 -6.271 1.00 96.06 84 TYR A N 1
ATOM 659 C CA . TYR A 1 84 ? -9.927 3.888 -7.522 1.00 96.06 84 TYR A CA 1
ATOM 660 C C . TYR A 1 84 ? -8.417 3.884 -7.296 1.00 96.06 84 TYR A C 1
ATOM 662 O O . TYR A 1 84 ? -7.851 4.907 -6.881 1.00 96.06 84 TYR A O 1
ATOM 670 N N . CYS A 1 85 ? -7.785 2.742 -7.540 1.00 96.06 85 CYS A N 1
ATOM 671 C CA . CYS A 1 85 ? -6.348 2.564 -7.396 1.00 96.06 85 CYS A CA 1
ATOM 672 C C . CYS A 1 85 ? -5.758 2.020 -8.696 1.00 96.06 85 CYS A C 1
ATOM 674 O O . CYS A 1 85 ? -6.033 0.896 -9.104 1.00 96.06 85 CYS A O 1
ATOM 676 N N . GLU A 1 86 ? -4.912 2.821 -9.338 1.00 94.25 86 GLU A N 1
ATOM 677 C CA . GLU A 1 86 ? -4.153 2.405 -10.511 1.00 94.25 86 GLU A CA 1
ATOM 678 C C . GLU A 1 86 ? -2.772 1.897 -10.107 1.00 94.25 86 GLU A C 1
ATOM 680 O O . GLU A 1 86 ? -2.146 2.409 -9.178 1.00 94.25 86 GLU A O 1
ATOM 685 N N . GLU A 1 87 ? -2.288 0.881 -10.812 1.00 91.69 87 GLU A N 1
ATOM 686 C CA . GLU A 1 87 ? -0.939 0.375 -10.604 1.00 91.69 87 GLU A CA 1
ATOM 687 C C . GLU A 1 87 ? 0.096 1.451 -10.957 1.00 91.69 87 GLU A C 1
ATOM 689 O O . GLU A 1 87 ? 0.086 2.040 -12.044 1.00 91.69 87 GLU A O 1
ATOM 694 N N . ILE A 1 88 ? 1.025 1.689 -10.036 1.00 89.50 88 ILE A N 1
ATOM 695 C CA . ILE A 1 88 ? 2.164 2.558 -10.286 1.00 89.50 88 ILE A CA 1
ATOM 696 C C . ILE A 1 88 ? 3.106 1.804 -11.213 1.00 89.50 88 ILE A C 1
ATOM 698 O O . ILE A 1 88 ? 3.527 0.693 -10.927 1.00 89.50 88 ILE A O 1
ATOM 702 N N . ASN A 1 89 ? 3.468 2.434 -12.328 1.00 88.12 89 ASN A N 1
ATOM 703 C CA . ASN A 1 89 ? 4.557 1.944 -13.156 1.00 88.12 89 ASN A CA 1
ATOM 704 C C . ASN A 1 89 ? 5.844 2.675 -12.776 1.00 88.12 89 ASN A C 1
ATOM 706 O O . ASN A 1 89 ? 6.157 3.734 -13.334 1.00 88.12 89 ASN A O 1
ATOM 710 N N . GLU A 1 90 ? 6.595 2.121 -11.827 1.00 82.94 90 GLU A N 1
ATOM 711 C CA . GLU A 1 90 ? 7.842 2.723 -11.352 1.00 82.94 90 GLU A CA 1
ATOM 712 C C . GLU A 1 90 ? 8.889 2.803 -12.475 1.00 82.94 90 GLU A C 1
ATOM 714 O O . GLU A 1 90 ? 9.713 3.723 -12.503 1.00 82.94 90 GLU A O 1
ATOM 719 N N . 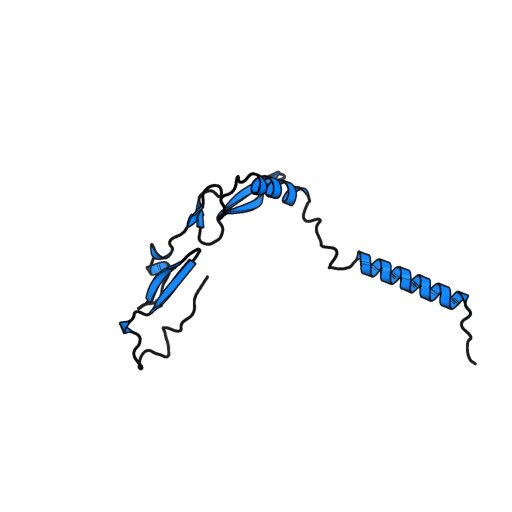CYS A 1 91 ? 8.812 1.918 -13.476 1.00 83.31 91 CYS A N 1
ATOM 720 C CA . CYS A 1 91 ? 9.713 1.928 -14.627 1.00 83.31 91 CYS A CA 1
ATOM 721 C C . CYS A 1 91 ? 9.531 3.132 -15.563 1.00 83.31 91 CYS A C 1
ATOM 723 O O . CYS A 1 91 ? 10.461 3.440 -16.314 1.00 83.31 91 CYS A O 1
ATOM 725 N N . LYS A 1 92 ? 8.409 3.869 -15.504 1.00 84.25 92 LYS A N 1
ATOM 726 C CA . LYS A 1 92 ? 8.276 5.159 -16.218 1.00 84.25 92 LYS A CA 1
ATOM 727 C C . LYS A 1 92 ? 9.318 6.183 -15.749 1.00 84.25 92 LYS A C 1
ATOM 729 O O . LYS A 1 92 ? 9.749 7.020 -16.536 1.00 84.25 92 LYS A O 1
ATOM 734 N N . HIS A 1 93 ? 9.797 6.059 -14.511 1.00 70.50 93 HIS A N 1
ATOM 735 C CA . HIS A 1 93 ? 10.912 6.830 -13.961 1.00 70.50 93 HIS A CA 1
ATOM 736 C C . HIS A 1 93 ? 12.179 5.962 -13.880 1.00 70.50 93 HIS A C 1
ATOM 738 O O . HIS A 1 93 ? 12.850 5.909 -12.852 1.00 70.50 93 HIS A O 1
ATOM 744 N N . SER A 1 94 ? 12.510 5.264 -14.974 1.00 63.62 94 SER A N 1
ATOM 745 C CA . SER A 1 94 ? 13.524 4.193 -15.056 1.00 63.62 94 SER A CA 1
ATOM 746 C C . SER A 1 94 ? 14.870 4.488 -14.378 1.00 63.62 94 SER A C 1
ATOM 748 O O . SER A 1 94 ? 15.450 3.590 -13.769 1.00 63.62 94 SER A O 1
ATOM 750 N N . LYS A 1 95 ? 15.353 5.738 -14.427 1.00 63.38 95 LYS A N 1
ATOM 751 C CA . LYS A 1 95 ? 16.602 6.165 -13.766 1.00 63.38 95 LYS A CA 1
ATOM 752 C C . LYS A 1 95 ? 16.511 6.189 -12.234 1.00 63.38 95 LYS A C 1
ATOM 754 O O . LYS A 1 95 ? 17.524 5.983 -11.578 1.00 63.38 95 LYS A O 1
ATOM 759 N N . ALA A 1 96 ? 15.329 6.453 -11.677 1.00 66.88 96 ALA A N 1
ATOM 760 C CA . ALA A 1 96 ? 15.072 6.415 -10.238 1.00 66.88 96 ALA A CA 1
ATOM 761 C C . ALA A 1 96 ? 14.749 4.990 -9.761 1.00 66.88 96 ALA A C 1
ATOM 763 O O . ALA A 1 96 ? 15.228 4.584 -8.707 1.00 66.88 96 ALA A O 1
ATOM 764 N N . ALA A 1 97 ? 14.000 4.218 -10.558 1.00 71.69 97 ALA A N 1
ATOM 765 C CA . ALA A 1 97 ? 13.648 2.834 -10.235 1.00 71.69 97 ALA A CA 1
ATOM 766 C C . ALA A 1 97 ? 14.868 1.896 -10.261 1.00 71.69 97 ALA A C 1
ATOM 768 O O . ALA A 1 97 ? 15.073 1.103 -9.347 1.00 71.69 97 ALA A O 1
ATOM 769 N N . CYS A 1 98 ? 15.735 2.015 -11.271 1.00 76.00 98 CYS A N 1
ATOM 770 C CA . CYS A 1 98 ? 16.977 1.249 -11.362 1.00 76.00 98 CYS A CA 1
ATOM 771 C C . CYS A 1 98 ? 18.185 2.205 -11.391 1.00 76.00 98 CYS A C 1
ATOM 773 O O . CYS A 1 98 ? 18.692 2.514 -12.468 1.00 76.00 98 CYS A O 1
ATOM 775 N N . PRO A 1 99 ? 18.697 2.654 -10.227 1.00 70.38 99 PRO A N 1
ATOM 776 C CA . PRO A 1 99 ? 19.738 3.690 -10.153 1.00 70.38 99 PRO A CA 1
ATOM 777 C C . PRO A 1 99 ? 21.126 3.237 -10.641 1.00 70.38 99 PRO A C 1
ATOM 779 O O . PRO A 1 99 ? 22.041 4.047 -10.783 1.00 70.38 99 PRO A O 1
ATOM 782 N N . PHE A 1 100 ? 21.315 1.940 -10.897 1.00 71.50 100 PHE A N 1
ATOM 783 C CA . PHE A 1 100 ? 22.592 1.376 -11.332 1.00 71.50 100 PHE A CA 1
ATOM 784 C C . PHE A 1 100 ? 22.704 1.336 -12.859 1.00 71.50 100 PHE A C 1
ATOM 786 O O . PHE A 1 100 ? 21.740 1.020 -13.556 1.00 71.50 100 PHE A O 1
ATOM 793 N N . ARG A 1 101 ? 23.917 1.573 -13.378 1.00 65.81 101 ARG A N 1
ATOM 794 C CA . ARG A 1 101 ? 24.219 1.382 -14.805 1.00 65.81 101 ARG A CA 1
ATOM 795 C C . ARG A 1 101 ? 24.003 -0.080 -15.211 1.00 65.81 101 ARG A C 1
ATOM 797 O O . ARG A 1 101 ? 24.168 -0.986 -14.398 1.00 65.81 101 ARG A O 1
ATOM 804 N N . HIS A 1 102 ? 23.669 -0.270 -16.484 1.00 66.19 102 HIS A N 1
ATOM 805 C CA . HIS A 1 102 ? 23.517 -1.577 -17.128 1.00 66.19 102 HIS A CA 1
ATOM 806 C C . HIS A 1 102 ? 22.372 -2.454 -16.583 1.00 66.19 102 HIS A C 1
ATOM 808 O O . HIS A 1 102 ? 22.469 -3.681 -16.540 1.00 66.19 102 HIS A O 1
ATOM 814 N N . LYS A 1 103 ? 21.269 -1.823 -16.160 1.00 74.12 103 LYS A N 1
ATOM 815 C CA . LYS A 1 103 ? 20.044 -2.516 -15.753 1.00 74.12 103 LYS A CA 1
ATOM 816 C C . LYS A 1 103 ? 18.839 -2.066 -16.576 1.00 74.12 103 LYS A C 1
ATOM 818 O O . LYS A 1 103 ? 18.727 -0.897 -16.932 1.00 74.12 103 LYS A O 1
ATOM 823 N N . VAL A 1 104 ? 17.929 -3.000 -16.819 1.00 78.88 104 VAL A N 1
ATOM 824 C CA . VAL A 1 104 ? 16.612 -2.802 -17.424 1.00 78.88 104 VAL A CA 1
ATOM 825 C C . VAL A 1 104 ? 15.558 -2.946 -16.333 1.00 78.88 104 VAL A C 1
ATOM 827 O O . VAL A 1 104 ? 15.580 -3.914 -15.570 1.00 78.88 104 VAL A O 1
ATOM 830 N N . CYS A 1 105 ? 14.648 -1.977 -16.262 1.00 82.88 105 CYS A N 1
ATOM 831 C CA . CYS A 1 105 ? 13.482 -2.032 -15.388 1.00 82.88 105 CYS A CA 1
ATOM 832 C C . CYS A 1 105 ? 12.354 -2.802 -16.080 1.00 82.88 105 CYS A C 1
ATOM 834 O O . CYS A 1 105 ? 12.014 -2.505 -17.224 1.00 82.88 105 CYS A O 1
ATOM 836 N N . ILE A 1 106 ? 11.773 -3.772 -15.382 1.00 84.25 106 ILE A N 1
ATOM 837 C CA . ILE A 1 106 ? 10.591 -4.522 -15.802 1.00 84.25 106 ILE A CA 1
ATOM 838 C C . ILE A 1 106 ? 9.486 -4.237 -14.795 1.00 84.25 106 ILE A C 1
ATOM 840 O O . ILE A 1 106 ? 9.634 -4.580 -13.621 1.00 84.25 106 ILE A O 1
ATOM 844 N N . ASN A 1 107 ? 8.388 -3.643 -15.257 1.00 83.31 107 ASN A N 1
ATOM 845 C CA . ASN A 1 107 ? 7.199 -3.462 -14.434 1.00 83.31 107 ASN A CA 1
ATOM 846 C C . ASN A 1 107 ? 6.554 -4.825 -14.184 1.00 83.31 107 ASN A C 1
ATOM 848 O O . ASN A 1 107 ? 6.405 -5.613 -15.120 1.00 83.31 107 ASN A O 1
ATOM 852 N N . VAL A 1 108 ? 6.186 -5.121 -12.945 1.00 83.25 108 VAL A N 1
ATOM 853 C CA . VAL A 1 108 ? 5.479 -6.354 -12.586 1.00 83.25 108 VAL A CA 1
ATOM 854 C C . VAL A 1 108 ? 4.307 -6.005 -11.668 1.00 83.25 108 VAL A C 1
ATOM 856 O O . VAL A 1 108 ? 4.386 -5.002 -10.975 1.00 83.25 108 VAL A O 1
ATOM 859 N N . PRO A 1 109 ? 3.254 -6.834 -11.598 1.00 80.25 109 PRO A N 1
ATOM 860 C CA . PRO A 1 109 ? 2.149 -6.603 -10.679 1.00 80.25 109 PRO A CA 1
ATOM 861 C C . PRO A 1 109 ? 2.621 -6.215 -9.270 1.00 80.25 109 PRO A C 1
ATOM 863 O O . PRO A 1 109 ? 3.328 -6.999 -8.625 1.00 80.25 109 PRO A O 1
ATOM 866 N N . ARG A 1 110 ? 2.207 -5.035 -8.795 1.00 78.88 110 ARG A N 1
ATOM 867 C CA . ARG A 1 110 ? 2.495 -4.477 -7.457 1.00 78.88 110 ARG A CA 1
ATOM 868 C C . ARG A 1 110 ? 3.963 -4.064 -7.228 1.00 78.88 110 ARG A C 1
ATOM 870 O O . ARG A 1 110 ? 4.357 -3.917 -6.069 1.00 78.88 110 ARG A O 1
ATOM 877 N N . SER A 1 111 ? 4.805 -3.999 -8.272 1.00 81.75 111 SER A N 1
ATOM 878 C CA . SER A 1 111 ? 6.269 -3.922 -8.131 1.00 81.75 111 SER A CA 1
ATOM 879 C C . SER A 1 111 ? 7.048 -3.606 -9.429 1.00 81.75 111 SER A C 1
ATOM 881 O O . SER A 1 111 ? 6.519 -3.490 -10.527 1.00 81.75 111 SER A O 1
ATOM 883 N N . TYR A 1 112 ? 8.377 -3.597 -9.338 1.00 81.88 112 TYR A N 1
ATOM 884 C CA . TYR A 1 112 ? 9.279 -3.628 -10.479 1.00 81.88 112 TYR A CA 1
ATOM 885 C C . TYR A 1 112 ? 10.490 -4.538 -10.217 1.00 81.88 112 TYR A C 1
ATOM 887 O O . TYR A 1 112 ? 10.867 -4.848 -9.086 1.00 81.88 112 TYR A O 1
ATOM 895 N N . LYS A 1 113 ? 11.137 -4.988 -11.295 1.00 80.31 113 LYS A N 1
ATOM 896 C CA . LYS A 1 113 ? 12.384 -5.764 -11.252 1.00 80.31 113 LYS A CA 1
ATOM 897 C C . LYS A 1 113 ? 13.460 -5.061 -12.062 1.00 80.31 113 LYS A C 1
ATOM 899 O O . LYS A 1 113 ? 13.240 -4.723 -13.218 1.00 80.31 113 LYS A O 1
ATOM 904 N N . CYS A 1 114 ? 14.654 -4.926 -11.493 1.00 79.19 114 CYS A N 1
ATOM 905 C CA . CYS A 1 114 ? 15.838 -4.500 -12.235 1.00 79.19 114 CYS A CA 1
ATOM 906 C C . CYS A 1 114 ? 16.664 -5.727 -12.636 1.00 79.19 114 CYS A C 1
ATOM 908 O O . CYS A 1 114 ? 17.209 -6.416 -11.769 1.00 79.19 114 CYS A O 1
ATOM 910 N N . ILE A 1 115 ? 16.780 -5.991 -13.935 1.00 76.25 115 ILE A N 1
ATOM 911 C CA . ILE A 1 115 ? 17.615 -7.072 -14.482 1.00 76.25 115 ILE A CA 1
ATOM 912 C C . ILE A 1 115 ? 18.815 -6.500 -15.235 1.00 76.25 115 ILE A C 1
ATOM 914 O O . ILE A 1 115 ? 18.761 -5.369 -15.694 1.00 76.25 115 ILE A O 1
ATOM 918 N N . CYS A 1 116 ? 19.905 -7.254 -15.351 1.00 75.75 116 CYS A N 1
ATOM 919 C CA . CYS A 1 116 ? 21.069 -6.838 -16.144 1.00 75.75 116 CYS A CA 1
ATOM 920 C C . CYS A 1 116 ? 20.743 -6.911 -17.646 1.00 75.75 116 CYS A C 1
ATOM 922 O O . CYS A 1 116 ? 19.881 -7.708 -18.032 1.00 75.75 116 CYS A O 1
ATOM 924 N N . TYR A 1 117 ? 21.434 -6.137 -18.490 1.00 72.25 117 TYR A N 1
ATOM 925 C CA . TYR A 1 117 ? 21.305 -6.322 -19.938 1.00 72.25 117 TYR A CA 1
ATOM 926 C C . TYR A 1 117 ? 21.723 -7.749 -20.345 1.00 72.25 117 TYR A C 1
ATOM 928 O O . TYR A 1 117 ? 22.631 -8.321 -19.732 1.00 72.25 117 TYR A O 1
ATOM 936 N N . PRO A 1 118 ? 21.097 -8.333 -21.387 1.00 60.16 118 PRO A N 1
ATOM 937 C CA . PRO A 1 118 ? 21.472 -9.653 -21.904 1.00 60.16 118 PRO A CA 1
ATOM 938 C C . PRO A 1 118 ? 22.953 -9.741 -22.305 1.00 60.16 118 PRO A C 1
ATOM 940 O O . PRO A 1 118 ? 23.570 -10.796 -22.177 1.00 60.16 118 PRO A O 1
ATOM 943 N N . GLU A 1 119 ? 23.529 -8.621 -22.744 1.00 57.47 119 GLU A N 1
ATOM 944 C CA . GLU A 1 119 ? 24.912 -8.501 -23.220 1.00 57.47 119 GLU A CA 1
ATOM 945 C C . GLU A 1 119 ? 25.954 -8.565 -22.085 1.00 57.47 119 GLU A C 1
ATOM 947 O O . GLU A 1 119 ? 27.120 -8.869 -22.325 1.00 57.47 119 GLU A O 1
ATOM 952 N N . ASP A 1 120 ? 25.535 -8.367 -20.829 1.00 55.75 120 ASP A N 1
ATOM 953 C CA . ASP A 1 120 ? 26.414 -8.399 -19.652 1.00 55.75 120 ASP A CA 1
ATOM 954 C C . ASP A 1 120 ? 26.550 -9.803 -19.025 1.00 55.75 120 ASP A C 1
ATOM 956 O 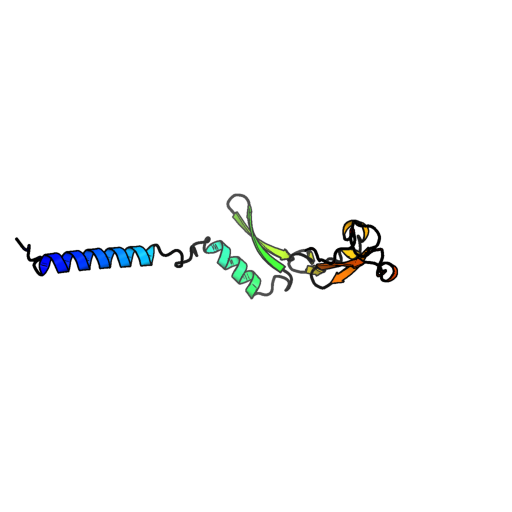O . ASP A 1 120 ? 27.230 -9.976 -18.010 1.00 55.75 120 ASP A O 1
ATOM 960 N N . ILE A 1 121 ? 25.947 -10.842 -19.619 1.00 57.28 121 ILE A N 1
ATOM 961 C CA . ILE A 1 121 ? 26.025 -12.244 -19.153 1.00 57.28 121 ILE A CA 1
ATOM 962 C C . ILE A 1 121 ? 27.314 -12.912 -19.682 1.00 57.28 121 ILE A C 1
ATOM 964 O O . ILE A 1 121 ? 27.315 -14.013 -20.227 1.00 57.28 121 ILE A O 1
ATOM 968 N N . GLY A 1 122 ? 28.449 -12.223 -19.550 1.00 57.12 122 GLY A N 1
ATOM 969 C CA . GLY A 1 122 ? 29.774 -12.745 -19.888 1.00 57.12 122 GLY A CA 1
ATOM 970 C C . GLY A 1 122 ? 30.511 -13.300 -18.659 1.00 57.12 122 GLY A C 1
ATOM 971 O O . GLY A 1 122 ? 30.361 -12.767 -17.554 1.00 57.12 122 GLY A O 1
ATOM 972 N N . PRO A 1 123 ? 31.397 -14.306 -18.811 1.00 56.53 123 PRO A N 1
ATOM 973 C CA . PRO A 1 123 ? 32.126 -14.923 -17.694 1.00 56.53 123 PRO A CA 1
ATOM 974 C C . PRO A 1 123 ? 33.053 -13.951 -16.937 1.00 56.53 123 PRO A C 1
ATOM 976 O O . PRO A 1 123 ? 33.461 -14.242 -15.814 1.00 56.53 123 PRO A O 1
ATOM 979 N N . ARG A 1 124 ? 33.363 -12.774 -17.509 1.00 53.59 124 ARG A N 1
ATOM 980 C CA . ARG A 1 124 ? 34.178 -11.724 -16.864 1.00 53.59 124 ARG A CA 1
ATOM 981 C C . ARG A 1 124 ? 33.375 -10.720 -16.026 1.00 53.59 124 ARG A C 1
ATOM 983 O O . ARG A 1 124 ? 33.969 -10.046 -15.191 1.00 53.59 124 ARG A O 1
ATOM 990 N N . TYR A 1 125 ? 32.054 -10.622 -16.200 1.00 51.28 125 TYR A N 1
ATOM 991 C CA . TYR A 1 125 ? 31.212 -9.615 -15.525 1.00 51.28 125 TYR A CA 1
ATOM 992 C C . TYR A 1 125 ? 30.495 -10.163 -14.279 1.00 51.28 125 TYR A C 1
ATOM 994 O O . TYR A 1 125 ? 29.670 -9.507 -13.647 1.00 51.28 125 TYR A O 1
ATOM 1002 N N . HIS A 1 126 ? 30.820 -11.394 -13.887 1.00 54.12 126 HIS A N 1
ATOM 1003 C CA . HIS A 1 126 ? 29.949 -12.176 -13.022 1.00 54.12 126 HIS A CA 1
ATOM 1004 C C . HIS A 1 126 ? 30.140 -11.983 -11.511 1.00 54.12 126 HIS A C 1
ATOM 1006 O O . HIS A 1 126 ? 29.552 -12.743 -10.742 1.00 54.12 126 HIS A O 1
ATOM 1012 N N . ARG A 1 127 ? 30.948 -11.018 -11.036 1.00 51.88 127 ARG A N 1
ATOM 1013 C CA . ARG A 1 127 ? 31.329 -11.040 -9.608 1.00 51.88 127 ARG A CA 1
ATOM 1014 C C . ARG A 1 127 ? 31.289 -9.764 -8.779 1.00 51.88 127 ARG A C 1
ATOM 1016 O O . ARG A 1 127 ? 31.521 -9.900 -7.585 1.00 51.88 127 ARG A O 1
ATOM 1023 N N . ARG A 1 128 ? 30.988 -8.563 -9.296 1.00 52.59 128 ARG A N 1
ATOM 1024 C CA . ARG A 1 128 ? 30.962 -7.381 -8.396 1.00 52.59 128 ARG A CA 1
ATOM 1025 C C . ARG A 1 128 ? 29.832 -6.362 -8.531 1.00 52.59 128 ARG A C 1
ATOM 1027 O O . ARG A 1 128 ? 29.720 -5.573 -7.608 1.00 52.59 128 ARG A O 1
ATOM 1034 N N . ASN A 1 129 ? 28.983 -6.359 -9.569 1.00 55.66 129 ASN A N 1
ATOM 1035 C CA . ASN A 1 129 ? 27.980 -5.275 -9.663 1.00 55.66 129 ASN A CA 1
ATOM 1036 C C . ASN A 1 129 ? 26.601 -5.594 -10.253 1.00 55.66 129 ASN A C 1
ATOM 1038 O O . ASN A 1 129 ? 25.736 -4.721 -10.265 1.00 55.66 129 ASN A O 1
ATOM 1042 N N . CYS A 1 130 ? 26.340 -6.829 -10.677 1.00 61.53 130 CYS A N 1
ATOM 1043 C CA . CYS A 1 130 ? 24.985 -7.232 -11.053 1.00 61.53 130 CYS A CA 1
ATOM 1044 C C . CYS A 1 130 ? 24.578 -8.511 -10.314 1.00 61.53 130 CYS A C 1
ATOM 1046 O O . CYS A 1 130 ? 24.208 -9.527 -10.895 1.00 61.53 130 CYS A O 1
ATOM 1048 N N . SER A 1 131 ? 24.708 -8.474 -8.985 1.00 54.09 131 SER A N 1
ATOM 1049 C CA . SER A 1 131 ? 24.168 -9.514 -8.114 1.00 54.09 131 SER A CA 1
ATOM 1050 C C . SER A 1 131 ? 22.645 -9.485 -8.209 1.00 54.09 131 SER A C 1
ATOM 1052 O O . SER A 1 131 ? 22.003 -8.516 -7.807 1.00 54.09 131 SER A O 1
ATOM 1054 N N . ARG A 1 132 ? 22.077 -10.552 -8.776 1.00 61.06 132 ARG A N 1
ATOM 1055 C CA . ARG A 1 132 ? 20.643 -10.857 -8.753 1.00 61.06 132 ARG A CA 1
ATOM 1056 C C . ARG A 1 132 ? 20.116 -10.713 -7.324 1.00 61.06 132 ARG A C 1
ATOM 1058 O O . ARG A 1 132 ? 20.501 -11.520 -6.481 1.00 61.06 132 ARG A O 1
ATOM 1065 N N . LYS A 1 133 ? 19.238 -9.737 -7.076 1.00 51.66 133 LYS A N 1
ATOM 1066 C CA . LYS A 1 133 ? 18.076 -9.825 -6.172 1.00 51.66 133 LYS A CA 1
ATOM 1067 C C . LYS A 1 133 ? 17.278 -8.517 -6.154 1.00 51.66 133 LYS A C 1
ATOM 1069 O O . LYS A 1 133 ? 17.796 -7.440 -6.426 1.00 51.66 133 LYS A O 1
ATOM 1074 N N . ILE A 1 134 ? 15.990 -8.730 -5.932 1.00 55.22 134 ILE A N 1
ATOM 1075 C CA . ILE A 1 134 ? 14.817 -7.874 -6.119 1.00 55.22 134 ILE A CA 1
ATOM 1076 C C . ILE A 1 134 ? 14.642 -6.959 -4.897 1.00 55.22 134 ILE A C 1
ATOM 1078 O O . ILE A 1 134 ? 14.935 -7.405 -3.790 1.00 55.22 134 ILE A O 1
ATOM 1082 N N . TYR A 1 135 ? 14.133 -5.738 -5.092 1.00 58.88 135 TYR A N 1
ATOM 1083 C CA . TYR A 1 135 ? 13.642 -4.871 -4.016 1.00 58.88 135 TYR A CA 1
ATOM 1084 C C . TYR A 1 135 ? 12.177 -4.502 -4.265 1.00 58.88 135 TYR A C 1
ATOM 1086 O O . TYR A 1 135 ? 11.864 -3.872 -5.273 1.00 58.88 135 TYR A O 1
ATOM 1094 N N . ILE A 1 136 ? 11.327 -4.896 -3.318 1.00 51.09 136 ILE A N 1
ATOM 1095 C CA . ILE A 1 136 ? 10.318 -4.053 -2.659 1.00 51.09 136 ILE A CA 1
ATOM 1096 C C . ILE A 1 136 ? 10.383 -4.418 -1.184 1.00 51.09 136 ILE A C 1
ATOM 1098 O O . ILE A 1 136 ? 10.483 -5.640 -0.914 1.00 51.09 136 ILE A O 1
#

InterPro domains:
  IPR000742 EGF-like domain [PS01186] (72-85)
  IPR000742 EGF-like domain [SM00181] (43-86)
  IPR000742 EGF-like domain [SM00181] (90-131)
  IPR001881 EGF-like calcium-binding domain [SM00179] (87-131)
  IPR018097 EGF-like calcium-binding, conserved site [PS01187] (87-114)
  IPR024731 NELL2-like, EGF domain [PF12947] (48-85)

Secondary structure (DSSP, 8-state):
------HHHHHHHHHHHHHHHHHHHHT-TTS----S-HHHHHHHHHHHHTT-S-TTEEEEEEEETTEEEEEEEEPTTEEESSSSEEEP-GGGGHHHHS-STTEEEEEETTEEEEEE-GGG-STTSSSSS-------